Protein AF-A0A969C3K6-F1 (afdb_monomer_lite)

Secondary structure (DSSP, 8-state):
-PPPEEEEEEEES-GGGEETTEEPPEEEE--SS-------TTSSHHHHHHHHHHHHHS--PPTT----SHHHHHHHTHHHHHHHTBTTB-GGGTTT-EEEEEEEETTEEEEEEEETT-TT--SEEEEEEEETTEEEEEEE-SS--HHHHHHHHHHHHHHHHT----

pLDDT: mean 91.62, std 8.7, range [42.94, 98.75]

Radius of gyration: 16.48 Å; chains: 1; bounding box: 46×36×50 Å

Foldseek 3Di:
DKDKAFAWKWWPQFQLCDDPNDHDIDIDGDDPDDDDDDDDPSSCSLVSVQQVVCQLQLFRADPPDDDPDPVCRCVVGVVVQQCVSPVRGDPVCQVPTWMWTWIDFLQKIWTWIDRSNHSQFTPFIWIWHADPNDTGTPDGDDDDDRNRRSVVSVVVVCVRNPHPDD

Sequence (166 aa):
MNFIKLEKIILRNFSLYRKDGKIYEVNEEINEGVYCLAGANGLGKTTFLNAINFGLTGIVLEPNKEVYSPSEIVTRNKRYTERYFIGRVDKKDEDKAEIEILFKVNGKYFRIIRGFFERDVLRLLEVYSTDNDKRISHFKSKSESPKELNNQFQKLLTSEIGFTKF

Structure (mmCIF, N/CA/C/O backbone):
data_AF-A0A969C3K6-F1
#
_entry.id   AF-A0A969C3K6-F1
#
loop_
_atom_site.group_PDB
_atom_site.id
_atom_site.type_symbol
_atom_site.label_atom_id
_atom_site.label_alt_id
_atom_site.label_comp_id
_atom_site.label_asym_id
_atom_site.label_entity_id
_atom_site.label_seq_id
_atom_site.pdbx_PDB_ins_code
_atom_site.Cartn_x
_atom_site.Cartn_y
_atom_site.Cartn_z
_atom_site.occupancy
_atom_site.B_iso_or_equiv
_atom_site.auth_seq_id
_atom_site.auth_comp_id
_atom_site.auth_asym_id
_atom_site.auth_atom_id
_atom_site.pdbx_PDB_model_num
ATOM 1 N N . MET A 1 1 ? -7.482 -11.754 17.481 1.00 67.75 1 MET A N 1
ATOM 2 C CA . MET A 1 1 ? -6.605 -11.054 16.522 1.00 67.75 1 MET A CA 1
ATOM 3 C C . MET A 1 1 ? -7.393 -10.866 15.240 1.00 67.75 1 MET A C 1
ATOM 5 O O . MET A 1 1 ? -7.970 -11.839 14.769 1.00 67.75 1 MET A O 1
ATOM 9 N N . ASN A 1 2 ? -7.494 -9.637 14.739 1.00 90.19 2 ASN A N 1
ATOM 10 C CA . ASN A 1 2 ? -8.236 -9.333 13.514 1.00 90.19 2 ASN A CA 1
ATOM 11 C C . ASN A 1 2 ? -7.274 -9.288 12.328 1.00 90.19 2 ASN A C 1
ATOM 13 O O . ASN A 1 2 ? -6.227 -8.649 12.407 1.00 90.19 2 ASN A O 1
ATOM 17 N N . PHE A 1 3 ? -7.631 -9.942 11.227 1.00 90.56 3 PHE A N 1
ATOM 18 C CA . PHE A 1 3 ? -6.813 -9.951 10.016 1.00 90.56 3 PHE A CA 1
ATOM 19 C C . PHE A 1 3 ? -7.259 -8.871 9.033 1.00 90.56 3 PHE A C 1
ATOM 21 O O . PHE A 1 3 ? -8.442 -8.532 8.954 1.00 90.56 3 PHE A O 1
ATOM 28 N N . ILE A 1 4 ? -6.291 -8.356 8.277 1.00 94.25 4 ILE A N 1
ATOM 29 C CA . ILE A 1 4 ? -6.540 -7.474 7.139 1.00 94.25 4 ILE A CA 1
ATOM 30 C C . ILE A 1 4 ? -7.199 -8.292 6.026 1.00 94.25 4 ILE A C 1
ATOM 32 O O . ILE A 1 4 ? -6.685 -9.339 5.635 1.00 94.25 4 ILE A O 1
ATOM 36 N N . LYS A 1 5 ? -8.306 -7.781 5.493 1.00 95.50 5 LYS A N 1
ATOM 37 C CA . LYS A 1 5 ? -8.938 -8.258 4.261 1.00 95.50 5 LYS A CA 1
ATOM 38 C C . LYS A 1 5 ? -8.776 -7.184 3.192 1.00 95.50 5 LYS A C 1
ATOM 40 O O . LYS A 1 5 ? -9.246 -6.068 3.389 1.00 95.50 5 LYS A O 1
ATOM 45 N N . LEU A 1 6 ? -8.054 -7.476 2.115 1.00 97.12 6 LEU A N 1
ATOM 46 C CA . LEU A 1 6 ? -7.915 -6.543 0.994 1.00 97.12 6 LEU A CA 1
ATOM 47 C C . LEU A 1 6 ? -9.239 -6.478 0.228 1.00 97.12 6 LEU A C 1
ATOM 49 O O . LEU A 1 6 ? -9.859 -7.513 0.029 1.00 97.12 6 LEU A O 1
ATOM 53 N N . GLU A 1 7 ? -9.634 -5.281 -0.196 1.00 96.81 7 GLU A N 1
ATOM 54 C CA . GLU A 1 7 ? -10.878 -5.038 -0.947 1.00 96.81 7 GLU A CA 1
ATOM 55 C C . GLU A 1 7 ? -10.564 -4.470 -2.335 1.00 96.81 7 GLU A C 1
ATOM 57 O O . GLU A 1 7 ? -11.173 -4.845 -3.332 1.00 96.81 7 GLU A O 1
ATOM 62 N N . LYS A 1 8 ? -9.587 -3.556 -2.421 1.00 97.88 8 LYS A N 1
ATOM 63 C CA . LYS A 1 8 ? -9.216 -2.911 -3.683 1.00 97.88 8 LYS A CA 1
ATOM 64 C C . LYS A 1 8 ? -7.762 -2.480 -3.699 1.00 97.88 8 LYS A C 1
ATOM 66 O O . LYS A 1 8 ? -7.290 -1.893 -2.724 1.00 97.88 8 LYS A O 1
ATOM 71 N N . ILE A 1 9 ? -7.082 -2.719 -4.817 1.00 98.31 9 ILE A N 1
ATOM 72 C CA . ILE A 1 9 ? -5.699 -2.302 -5.065 1.00 98.31 9 ILE A CA 1
ATOM 73 C C . ILE A 1 9 ? -5.648 -1.491 -6.353 1.00 98.31 9 ILE A C 1
ATOM 75 O O . ILE A 1 9 ? -6.050 -1.981 -7.406 1.00 98.31 9 ILE A O 1
ATOM 79 N N . ILE A 1 10 ? -5.103 -0.276 -6.285 1.00 98.38 10 ILE A N 1
ATOM 80 C CA . ILE A 1 10 ? -4.874 0.557 -7.468 1.00 98.38 10 ILE A CA 1
ATOM 81 C C . ILE A 1 10 ? -3.392 0.919 -7.564 1.00 98.38 10 ILE A C 1
ATOM 83 O O . ILE A 1 10 ? -2.818 1.403 -6.591 1.00 98.38 10 ILE A O 1
ATOM 87 N N . LEU A 1 11 ? -2.769 0.707 -8.727 1.00 97.75 11 LEU A N 1
ATOM 88 C CA . LEU A 1 11 ? -1.403 1.158 -9.022 1.00 97.75 11 LEU A CA 1
ATOM 89 C C . LEU A 1 11 ? -1.445 2.208 -10.128 1.00 97.75 11 LEU A C 1
ATOM 91 O O . LEU A 1 11 ? -1.888 1.921 -11.242 1.00 97.75 11 LEU A O 1
ATOM 95 N N . ARG A 1 12 ? -0.935 3.407 -9.835 1.00 97.25 12 ARG A N 1
ATOM 96 C CA . ARG A 1 12 ? -0.893 4.532 -10.778 1.00 97.25 12 ARG A CA 1
ATOM 97 C C . ARG A 1 12 ? 0.528 4.836 -11.210 1.00 97.25 12 ARG A C 1
ATOM 99 O O . ARG A 1 12 ? 1.465 4.711 -10.425 1.00 97.25 12 ARG A O 1
ATOM 106 N N . ASN A 1 13 ? 0.661 5.262 -12.466 1.00 94.94 13 ASN A N 1
ATOM 107 C CA . ASN A 1 13 ? 1.923 5.673 -13.090 1.00 94.94 13 ASN A CA 1
ATOM 108 C C . ASN A 1 13 ? 3.050 4.637 -12.921 1.00 94.94 13 ASN A C 1
ATOM 110 O O . ASN A 1 13 ? 4.204 4.966 -12.665 1.00 94.94 13 ASN A O 1
ATOM 114 N N . PHE A 1 14 ? 2.700 3.357 -13.061 1.00 92.75 14 PHE A N 1
ATOM 115 C CA . PHE A 1 14 ? 3.622 2.245 -12.886 1.00 92.75 14 PHE A CA 1
ATOM 116 C C . PHE A 1 14 ? 4.021 1.667 -14.247 1.00 92.75 14 PHE A C 1
ATOM 118 O O . PHE A 1 14 ? 3.329 0.810 -14.797 1.00 92.75 14 PHE A O 1
ATOM 125 N N . SER A 1 15 ? 5.128 2.161 -14.809 1.00 90.94 15 SER A N 1
ATOM 126 C CA . SER A 1 15 ? 5.567 1.876 -16.187 1.00 90.94 15 SER A CA 1
ATOM 127 C C . SER A 1 15 ? 5.684 0.401 -16.553 1.00 90.94 15 SER A C 1
ATOM 129 O O . SER A 1 15 ? 5.562 0.071 -17.731 1.00 90.94 15 SER A O 1
ATOM 131 N N . LEU A 1 16 ? 5.901 -0.487 -15.579 1.00 90.31 16 LEU A N 1
ATOM 132 C CA . LEU A 1 16 ? 5.908 -1.932 -15.809 1.00 90.31 16 LEU A CA 1
ATOM 133 C C . LEU A 1 16 ? 4.593 -2.430 -16.438 1.00 90.31 16 LEU A C 1
ATOM 135 O O . LEU A 1 16 ? 4.623 -3.347 -17.253 1.00 90.31 16 LEU A O 1
ATOM 139 N N . TYR A 1 17 ? 3.455 -1.810 -16.111 1.00 89.88 17 TYR A N 1
ATOM 140 C CA . TYR A 1 17 ? 2.143 -2.133 -16.684 1.00 89.88 17 TYR A CA 1
ATOM 141 C C . TYR A 1 17 ? 1.841 -1.250 -17.900 1.00 89.88 17 TYR A C 1
ATOM 143 O O . TYR A 1 17 ? 0.815 -0.574 -17.987 1.00 89.88 17 TYR A O 1
ATOM 151 N N . ARG A 1 18 ? 2.772 -1.228 -18.857 1.00 90.38 18 ARG A N 1
ATOM 152 C CA . ARG A 1 18 ? 2.618 -0.541 -20.141 1.00 90.38 18 ARG A CA 1
ATOM 153 C C . ARG A 1 18 ? 2.227 -1.528 -21.230 1.00 90.38 18 ARG A C 1
ATOM 155 O O . ARG A 1 18 ? 2.794 -2.611 -21.332 1.00 90.38 18 ARG A O 1
ATOM 162 N N . LYS A 1 19 ? 1.323 -1.102 -22.106 1.00 86.06 19 LYS A N 1
ATOM 163 C CA . LYS A 1 19 ? 1.017 -1.789 -23.363 1.00 86.06 19 LYS A CA 1
ATOM 164 C C . LYS A 1 19 ? 0.911 -0.748 -24.474 1.00 86.06 19 LYS A C 1
ATOM 166 O O . LYS A 1 19 ? 0.319 0.309 -24.274 1.00 86.06 19 LYS A O 1
ATOM 171 N N . ASP A 1 20 ? 1.556 -1.007 -25.607 1.00 87.88 20 ASP A N 1
ATOM 172 C CA . ASP A 1 20 ? 1.538 -0.127 -26.786 1.00 87.88 20 ASP A CA 1
ATOM 173 C C . ASP A 1 20 ? 1.916 1.336 -26.472 1.00 87.88 20 ASP A C 1
ATOM 175 O O . ASP A 1 20 ? 1.270 2.286 -26.902 1.00 87.88 20 ASP A O 1
ATOM 179 N N . GLY A 1 21 ? 2.949 1.533 -25.642 1.00 84.50 21 GLY A N 1
ATOM 180 C CA . GLY A 1 21 ? 3.433 2.868 -25.263 1.00 84.50 21 GLY A CA 1
ATOM 181 C C . GLY A 1 21 ? 2.614 3.582 -24.178 1.00 84.50 21 GLY A C 1
ATOM 182 O O . GLY A 1 21 ? 3.089 4.568 -23.618 1.00 84.50 21 GLY A O 1
ATOM 183 N N . LYS A 1 22 ? 1.430 3.069 -23.820 1.00 89.06 22 LYS A N 1
ATOM 184 C CA . LYS A 1 22 ? 0.542 3.650 -22.804 1.00 89.06 22 LYS A CA 1
ATOM 185 C C . LYS A 1 22 ? 0.675 2.926 -21.465 1.00 89.06 22 LYS A C 1
ATOM 187 O O . LYS A 1 22 ? 0.616 1.700 -21.414 1.00 89.06 22 LYS A O 1
ATOM 192 N N . ILE A 1 23 ? 0.853 3.682 -20.382 1.00 90.44 23 ILE A N 1
ATOM 193 C CA . ILE A 1 23 ? 0.821 3.148 -19.012 1.00 90.44 23 ILE A CA 1
ATOM 194 C C . ILE A 1 23 ? -0.643 2.919 -18.623 1.00 90.44 23 ILE A C 1
ATOM 196 O O . ILE A 1 23 ? -1.468 3.821 -18.784 1.00 90.44 23 ILE A O 1
ATOM 200 N N . TYR A 1 24 ? -0.960 1.723 -18.133 1.00 90.75 24 TYR A N 1
ATOM 201 C CA . TYR A 1 24 ? -2.288 1.375 -17.639 1.00 90.75 24 TYR A CA 1
ATOM 202 C C . TYR A 1 24 ? -2.320 1.484 -16.118 1.00 90.75 24 TYR A C 1
ATOM 204 O O . TYR A 1 24 ? -1.383 1.076 -15.432 1.00 90.75 24 TYR A O 1
ATOM 212 N N . GLU A 1 25 ? -3.412 2.042 -15.601 1.00 93.44 25 GLU A N 1
ATOM 213 C CA . GLU A 1 25 ? -3.731 1.944 -14.182 1.00 93.44 25 GLU A CA 1
ATOM 214 C C . GLU A 1 25 ? -4.157 0.502 -13.892 1.00 93.44 25 GLU A C 1
ATOM 216 O O . GLU A 1 25 ? -5.061 -0.027 -14.541 1.00 93.44 25 GLU A O 1
ATOM 221 N N . VAL A 1 26 ? -3.489 -0.136 -12.933 1.00 94.19 26 VAL A N 1
ATOM 222 C CA . VAL A 1 26 ? -3.966 -1.404 -12.371 1.00 94.19 26 VAL A CA 1
ATOM 223 C C . VAL A 1 26 ? -5.054 -1.050 -11.373 1.00 94.19 26 VAL A C 1
ATOM 225 O O . VAL A 1 26 ? -4.805 -0.206 -10.522 1.00 94.19 26 VAL A O 1
ATOM 228 N N . ASN A 1 27 ? -6.230 -1.662 -11.475 1.00 95.75 27 ASN A N 1
ATOM 229 C CA . ASN A 1 27 ? -7.391 -1.367 -10.637 1.00 95.75 27 ASN A CA 1
ATOM 230 C C . ASN A 1 27 ? -8.121 -2.680 -10.337 1.00 95.75 27 ASN A C 1
ATOM 232 O O . ASN A 1 27 ? -9.059 -3.055 -11.037 1.00 95.75 27 ASN A O 1
ATOM 236 N N . GLU A 1 28 ? -7.619 -3.402 -9.338 1.00 95.62 28 GLU A N 1
ATOM 237 C CA . GLU A 1 28 ? -8.080 -4.742 -8.979 1.00 95.62 28 GLU A CA 1
ATOM 238 C C . GLU A 1 28 ? -9.040 -4.682 -7.794 1.00 95.62 28 GLU A C 1
ATOM 240 O O . GLU A 1 28 ? -8.712 -4.122 -6.742 1.00 95.62 28 GLU A O 1
ATOM 245 N N . GLU A 1 29 ? -10.203 -5.309 -7.948 1.00 95.44 29 GLU A N 1
ATOM 246 C CA . GLU A 1 29 ? -11.151 -5.562 -6.863 1.00 95.44 29 GLU A CA 1
ATOM 247 C C . GLU A 1 29 ? -10.931 -6.979 -6.329 1.00 95.44 29 GLU A C 1
ATOM 249 O O . GLU A 1 29 ? -10.911 -7.960 -7.075 1.00 95.44 29 GLU A O 1
ATOM 254 N N . ILE A 1 30 ? -10.704 -7.081 -5.021 1.00 94.25 30 ILE A N 1
ATOM 255 C CA . ILE A 1 30 ? -10.375 -8.334 -4.350 1.00 94.25 30 ILE A CA 1
ATOM 256 C C . ILE A 1 30 ? -11.649 -8.864 -3.703 1.00 94.25 30 ILE A C 1
ATOM 258 O O . ILE A 1 30 ? -12.037 -8.443 -2.617 1.00 94.25 30 ILE A O 1
ATOM 262 N N . ASN A 1 31 ? -12.305 -9.790 -4.398 1.00 88.88 31 ASN A N 1
ATOM 263 C CA . ASN A 1 31 ? -13.520 -10.429 -3.903 1.00 88.88 31 ASN A CA 1
ATOM 264 C C . ASN A 1 31 ? -13.238 -11.315 -2.682 1.00 88.88 31 ASN A C 1
ATOM 266 O O . ASN A 1 31 ? -12.137 -11.850 -2.518 1.00 88.88 31 ASN A O 1
ATOM 270 N N . GLU A 1 32 ? -14.264 -11.522 -1.852 1.00 87.12 32 GLU A N 1
ATOM 271 C CA . GLU A 1 32 ? -14.172 -12.466 -0.741 1.00 87.12 32 GLU A CA 1
ATOM 272 C C . GLU A 1 32 ? -13.825 -13.881 -1.233 1.00 87.12 32 GLU A C 1
ATOM 274 O O . GLU A 1 32 ? -14.329 -14.359 -2.250 1.00 87.12 32 GLU A O 1
ATOM 279 N N . GLY A 1 33 ? -12.965 -14.568 -0.478 1.00 88.00 33 GLY A N 1
ATOM 280 C CA . GLY A 1 33 ? -12.519 -15.924 -0.787 1.00 88.00 33 GLY A CA 1
ATOM 281 C C . GLY A 1 33 ? -11.078 -15.970 -1.290 1.00 88.00 33 GLY A C 1
ATOM 282 O O . GLY A 1 33 ? -10.182 -15.377 -0.690 1.00 88.00 33 GLY A O 1
ATOM 283 N N . VAL A 1 34 ? -10.839 -16.749 -2.349 1.00 86.25 34 VAL A N 1
ATOM 284 C CA . VAL A 1 34 ? -9.496 -17.012 -2.885 1.00 86.25 34 VAL A CA 1
ATOM 285 C C . VAL A 1 34 ? -9.256 -16.163 -4.129 1.00 86.25 34 VAL A C 1
ATOM 287 O O . VAL A 1 34 ? -9.918 -16.344 -5.147 1.00 86.25 34 VAL A O 1
ATOM 290 N N . TYR A 1 35 ? -8.260 -15.280 -4.063 1.00 89.12 35 TYR A N 1
ATOM 291 C CA . TYR A 1 35 ? -7.799 -14.487 -5.201 1.00 89.12 35 TYR A CA 1
ATOM 292 C C . TYR A 1 35 ? -6.610 -15.170 -5.894 1.00 89.12 35 TYR A C 1
ATOM 294 O O . TYR A 1 35 ? -5.613 -15.496 -5.246 1.00 89.12 35 TYR A O 1
ATOM 302 N N . CYS A 1 36 ? -6.692 -15.371 -7.213 1.00 88.31 36 CYS A N 1
ATOM 303 C CA . CYS A 1 36 ? -5.619 -15.969 -8.009 1.00 88.31 36 CYS A CA 1
ATOM 304 C C . CYS A 1 36 ? -4.975 -14.929 -8.933 1.00 88.31 36 CYS A C 1
ATOM 306 O O . CYS A 1 36 ? -5.625 -14.401 -9.831 1.00 88.31 36 CYS A O 1
ATOM 308 N N . LEU A 1 37 ? -3.673 -14.686 -8.754 1.00 88.62 37 LEU A N 1
ATOM 309 C CA . LEU A 1 37 ? -2.868 -13.872 -9.666 1.00 88.62 37 LEU A CA 1
ATOM 310 C C . LEU A 1 37 ? -2.069 -14.778 -10.612 1.00 88.62 37 LEU A C 1
ATOM 312 O O . LEU A 1 37 ? -0.994 -15.269 -10.258 1.00 88.62 37 LEU A O 1
ATOM 316 N N . ALA A 1 38 ? -2.581 -14.984 -11.825 1.00 87.06 38 ALA A N 1
ATOM 317 C CA . ALA A 1 38 ? -1.958 -15.823 -12.849 1.00 87.06 38 ALA A CA 1
ATOM 318 C C . ALA A 1 38 ? -1.445 -14.997 -14.041 1.00 87.06 38 ALA A C 1
ATOM 320 O O . ALA A 1 38 ? -1.957 -13.927 -14.353 1.00 87.06 38 ALA A O 1
ATOM 321 N N . GLY A 1 39 ? -0.406 -15.492 -14.716 1.00 84.69 39 GLY A N 1
ATOM 322 C CA . GLY A 1 39 ? 0.176 -14.840 -15.891 1.00 84.69 39 GLY A CA 1
ATOM 323 C C . GLY A 1 39 ? 1.578 -15.354 -16.209 1.00 84.69 39 GLY A C 1
ATOM 324 O O . GLY A 1 39 ? 2.212 -16.006 -15.375 1.00 84.69 39 GLY A O 1
ATOM 325 N N . ALA A 1 40 ? 2.091 -15.037 -17.397 1.00 83.38 40 ALA A N 1
ATOM 326 C CA . ALA A 1 40 ? 3.440 -15.418 -17.810 1.00 83.38 40 ALA A CA 1
ATOM 327 C C . ALA A 1 40 ? 4.534 -14.823 -16.900 1.00 83.38 40 ALA A C 1
ATOM 329 O O . ALA A 1 40 ? 4.322 -13.876 -16.128 1.00 83.38 40 ALA A O 1
ATOM 330 N N . ASN A 1 41 ? 5.727 -15.413 -16.951 1.00 84.25 41 ASN A N 1
ATOM 331 C CA . ASN A 1 41 ? 6.890 -14.889 -16.240 1.00 84.25 41 ASN A CA 1
ATOM 332 C C . ASN A 1 41 ? 7.253 -13.495 -16.764 1.00 84.25 41 ASN A C 1
ATOM 334 O O . ASN A 1 41 ? 7.109 -13.212 -17.947 1.00 84.25 41 ASN A O 1
ATOM 338 N N . GLY A 1 42 ? 7.679 -12.609 -15.863 1.00 81.25 42 GLY A N 1
ATOM 339 C CA . GLY A 1 42 ? 8.026 -11.230 -16.216 1.00 81.25 42 GLY A CA 1
ATOM 340 C C . GLY A 1 42 ? 6.853 -10.246 -16.312 1.00 81.25 42 GLY A C 1
ATOM 341 O O . GLY A 1 42 ? 7.106 -9.050 -16.329 1.00 81.25 42 GLY A O 1
ATOM 342 N N . LEU A 1 43 ? 5.588 -10.689 -16.251 1.00 84.81 43 LEU A N 1
ATOM 343 C CA . LEU A 1 43 ? 4.409 -9.795 -16.310 1.00 84.81 43 LEU A CA 1
ATOM 344 C C . LEU A 1 43 ? 4.124 -9.000 -15.018 1.00 84.81 43 LEU A C 1
ATOM 346 O O . LEU A 1 43 ? 3.053 -8.429 -14.858 1.00 84.81 43 LEU A O 1
ATOM 350 N N . GLY A 1 44 ? 5.052 -8.989 -14.059 1.00 90.94 44 GLY A N 1
ATOM 351 C CA . GLY A 1 44 ? 4.916 -8.173 -12.851 1.00 90.94 44 GLY A CA 1
ATOM 352 C C . GLY A 1 44 ? 4.144 -8.799 -11.686 1.00 90.94 44 GLY A C 1
ATOM 353 O O . GLY A 1 44 ? 3.938 -8.111 -10.699 1.00 90.94 44 GLY A O 1
ATOM 354 N N . LYS A 1 45 ? 3.802 -10.097 -11.703 1.00 93.69 45 LYS A N 1
ATOM 355 C CA . LYS A 1 45 ? 3.083 -10.769 -10.589 1.00 93.69 45 LYS A CA 1
ATOM 356 C C . LYS A 1 45 ? 3.715 -10.530 -9.206 1.00 93.69 45 LYS A C 1
ATOM 358 O O . LYS A 1 45 ? 3.069 -10.040 -8.287 1.00 93.69 45 LYS A O 1
ATOM 363 N N . THR A 1 46 ? 5.008 -10.826 -9.065 1.00 93.00 46 THR A N 1
ATOM 364 C CA . THR A 1 46 ? 5.759 -10.573 -7.822 1.00 93.00 46 THR A CA 1
ATOM 365 C C . THR A 1 46 ? 5.839 -9.082 -7.509 1.00 93.00 46 THR A C 1
ATOM 367 O O . THR A 1 46 ? 5.830 -8.691 -6.349 1.00 93.00 46 THR A O 1
ATOM 370 N N . THR A 1 47 ? 5.892 -8.235 -8.538 1.00 94.69 47 THR A N 1
ATOM 371 C CA . THR A 1 47 ? 5.907 -6.783 -8.369 1.00 94.69 47 THR A CA 1
ATOM 372 C C . THR A 1 47 ? 4.574 -6.247 -7.863 1.00 94.69 47 THR A C 1
ATOM 374 O O . THR A 1 47 ? 4.595 -5.375 -7.006 1.00 94.69 47 THR A O 1
ATOM 377 N N . PHE A 1 48 ? 3.442 -6.799 -8.294 1.00 95.50 48 PHE A N 1
ATOM 378 C CA . PHE A 1 48 ? 2.129 -6.489 -7.737 1.00 95.50 48 PHE A CA 1
ATOM 379 C C . PHE A 1 48 ? 2.061 -6.834 -6.243 1.00 95.50 48 PHE A C 1
ATOM 381 O O . PHE A 1 48 ? 1.728 -5.978 -5.426 1.00 95.50 48 PHE A O 1
ATOM 388 N N . LEU A 1 49 ? 2.476 -8.047 -5.859 1.00 94.94 49 LEU A N 1
ATOM 389 C CA . LEU A 1 49 ? 2.503 -8.461 -4.449 1.00 94.94 49 LEU A CA 1
ATOM 390 C C . LEU A 1 49 ? 3.454 -7.597 -3.605 1.00 94.94 49 LEU A C 1
ATOM 392 O O . LEU A 1 49 ? 3.101 -7.161 -2.511 1.00 94.94 49 LEU A O 1
ATOM 396 N N . ASN A 1 50 ? 4.639 -7.288 -4.133 1.00 95.88 50 ASN A N 1
ATOM 397 C CA . ASN A 1 50 ? 5.596 -6.409 -3.465 1.00 95.88 50 ASN A CA 1
ATOM 398 C C . ASN A 1 50 ? 5.098 -4.964 -3.371 1.00 95.88 50 ASN A C 1
ATOM 400 O O . ASN A 1 50 ? 5.392 -4.297 -2.383 1.00 95.88 50 ASN A O 1
ATOM 404 N N . ALA A 1 51 ? 4.335 -4.485 -4.357 1.00 97.44 51 ALA A N 1
ATOM 405 C CA . ALA A 1 51 ? 3.696 -3.178 -4.308 1.00 97.44 51 ALA A CA 1
ATOM 406 C C . ALA A 1 51 ? 2.665 -3.125 -3.176 1.00 97.44 51 ALA A C 1
ATOM 408 O O . ALA A 1 51 ? 2.696 -2.176 -2.400 1.00 97.44 51 ALA A O 1
ATOM 409 N N . ILE A 1 52 ? 1.831 -4.160 -3.013 1.00 97.31 52 ILE A N 1
ATOM 410 C CA . ILE A 1 52 ? 0.888 -4.268 -1.885 1.00 97.31 52 ILE A CA 1
ATOM 411 C C . ILE A 1 52 ? 1.640 -4.259 -0.550 1.00 97.31 52 ILE A C 1
ATOM 413 O O . ILE A 1 52 ? 1.318 -3.463 0.334 1.00 97.31 52 ILE A O 1
ATOM 417 N N . ASN A 1 53 ? 2.674 -5.098 -0.412 1.00 96.38 53 ASN A N 1
ATOM 418 C CA . ASN A 1 53 ? 3.484 -5.144 0.806 1.00 96.38 53 ASN A CA 1
ATOM 419 C C . ASN A 1 53 ? 4.107 -3.776 1.116 1.00 96.38 53 ASN A C 1
ATOM 421 O O . ASN A 1 53 ? 4.048 -3.307 2.252 1.00 96.38 53 ASN A O 1
ATOM 425 N N . PHE A 1 54 ? 4.650 -3.106 0.099 1.00 98.00 54 PHE A N 1
ATOM 426 C CA . PHE A 1 54 ? 5.204 -1.765 0.227 1.00 98.00 54 PHE A CA 1
ATOM 427 C C . PHE A 1 54 ? 4.140 -0.724 0.590 1.00 98.00 54 PHE A C 1
ATOM 429 O O . PHE A 1 54 ? 4.378 0.095 1.469 1.00 98.00 54 PHE A O 1
ATOM 436 N N . GLY A 1 55 ? 2.954 -0.757 -0.019 1.00 98.00 55 GLY A N 1
ATOM 437 C CA . GLY A 1 55 ? 1.869 0.168 0.311 1.00 98.00 55 GLY A CA 1
ATOM 438 C C . GLY A 1 55 ? 1.469 0.071 1.784 1.00 98.00 55 GLY A C 1
ATOM 439 O O . GLY A 1 55 ? 1.377 1.093 2.467 1.00 98.00 55 GLY A O 1
ATOM 440 N N . LEU A 1 56 ? 1.346 -1.157 2.300 1.00 97.00 56 LEU A N 1
ATOM 441 C CA . LEU A 1 56 ? 1.000 -1.427 3.698 1.00 97.00 56 LEU A CA 1
ATOM 442 C C . LEU A 1 56 ? 2.135 -1.107 4.683 1.00 97.00 56 LEU A C 1
ATOM 444 O O . LEU A 1 56 ? 1.866 -0.606 5.770 1.00 97.00 56 LEU A O 1
ATOM 448 N N . THR A 1 57 ? 3.393 -1.399 4.340 1.00 94.88 57 THR A N 1
ATOM 449 C CA . THR A 1 57 ? 4.499 -1.427 5.326 1.00 94.88 57 THR A CA 1
ATOM 450 C C . THR A 1 57 ? 5.630 -0.437 5.058 1.00 94.88 57 THR A C 1
ATOM 452 O O . THR A 1 57 ? 6.465 -0.205 5.929 1.00 94.88 57 THR A O 1
ATOM 455 N N . GLY A 1 58 ? 5.702 0.123 3.852 1.00 95.88 58 GLY A N 1
ATOM 456 C CA . GLY A 1 58 ? 6.865 0.857 3.357 1.00 95.88 58 GLY A CA 1
ATOM 457 C C . GLY A 1 58 ? 8.083 -0.038 3.097 1.00 95.88 58 GLY A C 1
ATOM 458 O O . GLY A 1 58 ? 9.202 0.457 3.030 1.00 95.88 58 GLY A O 1
ATOM 459 N N . ILE A 1 59 ? 7.931 -1.362 3.012 1.00 94.25 59 ILE A N 1
ATOM 460 C CA . ILE A 1 59 ? 9.055 -2.297 2.859 1.00 94.25 59 ILE A CA 1
ATOM 461 C C . ILE A 1 59 ? 8.816 -3.201 1.654 1.00 94.25 59 ILE A C 1
ATOM 463 O O . ILE A 1 59 ? 7.716 -3.702 1.437 1.00 94.25 59 ILE A O 1
ATOM 467 N N . VAL A 1 60 ? 9.876 -3.459 0.894 1.00 94.44 60 VAL A N 1
ATOM 468 C CA . VAL A 1 60 ? 9.947 -4.601 -0.016 1.00 94.44 60 VAL A CA 1
ATOM 469 C C . VAL A 1 60 ? 10.956 -5.589 0.552 1.00 94.44 60 VAL A C 1
ATOM 471 O O . VAL A 1 60 ? 12.090 -5.211 0.846 1.00 94.44 60 VAL A O 1
ATOM 474 N N . LEU A 1 61 ? 10.537 -6.841 0.725 1.00 90.00 61 LEU A N 1
ATOM 475 C CA . LEU A 1 61 ? 11.409 -7.898 1.223 1.00 90.00 61 LEU A CA 1
ATOM 476 C C . LEU A 1 61 ? 12.373 -8.339 0.122 1.00 90.00 61 LEU A C 1
ATOM 478 O O . LEU A 1 61 ? 11.963 -8.695 -0.984 1.00 90.00 61 LEU A O 1
ATOM 482 N N . GLU A 1 62 ? 13.662 -8.298 0.431 1.00 87.50 62 GLU A N 1
ATOM 483 C CA . GLU A 1 62 ? 14.710 -8.806 -0.439 1.00 87.50 62 GLU A CA 1
ATOM 484 C C . GLU A 1 62 ? 14.647 -10.340 -0.469 1.00 87.50 62 GLU A C 1
ATOM 486 O O . GLU A 1 62 ? 14.618 -10.976 0.591 1.00 87.50 62 GLU A O 1
ATOM 491 N N . PRO A 1 63 ? 14.599 -10.957 -1.662 1.00 83.19 63 PRO A N 1
ATOM 492 C CA . PRO A 1 63 ? 14.498 -12.405 -1.771 1.00 83.19 63 PRO A CA 1
ATOM 493 C C . PRO A 1 63 ? 15.729 -13.090 -1.166 1.00 83.19 63 PRO A C 1
ATOM 495 O O . PRO A 1 63 ? 16.845 -12.579 -1.253 1.00 83.19 63 PRO A O 1
ATOM 498 N N . ASN A 1 64 ? 15.522 -14.281 -0.599 1.00 78.75 64 ASN A N 1
ATOM 499 C CA . ASN A 1 64 ? 16.571 -15.160 -0.066 1.00 78.75 64 ASN A CA 1
ATOM 500 C C . ASN A 1 64 ? 17.404 -14.580 1.093 1.00 78.75 64 ASN A C 1
ATOM 502 O O . ASN A 1 64 ? 18.487 -15.089 1.375 1.00 78.75 64 ASN A O 1
ATOM 506 N N . LYS A 1 65 ? 16.924 -13.538 1.785 1.00 73.06 65 LYS A N 1
ATOM 507 C CA . LYS A 1 65 ? 17.546 -13.069 3.030 1.00 73.06 65 LYS A CA 1
ATOM 508 C C . LYS A 1 65 ? 16.861 -13.659 4.252 1.00 73.06 65 LYS A C 1
ATOM 510 O O . LYS A 1 65 ? 15.673 -13.436 4.472 1.00 73.06 65 LYS A O 1
ATOM 515 N N . GLU A 1 66 ? 17.645 -14.334 5.087 1.00 70.94 66 GLU A N 1
ATOM 516 C CA . GLU A 1 66 ? 17.204 -14.741 6.416 1.00 70.94 66 GLU A CA 1
ATOM 517 C C . GLU A 1 66 ? 17.035 -13.516 7.325 1.00 70.94 66 GLU A C 1
ATOM 519 O O . GLU A 1 66 ? 17.864 -12.594 7.371 1.00 70.94 66 GLU A O 1
ATOM 524 N N . VAL A 1 67 ? 15.921 -13.506 8.047 1.00 65.06 67 VAL A N 1
ATOM 525 C CA . VAL A 1 67 ? 15.575 -12.489 9.034 1.00 65.06 67 VAL A CA 1
ATOM 526 C C . VAL A 1 67 ? 15.524 -13.176 10.389 1.00 65.06 67 VAL A C 1
ATOM 528 O O . VAL A 1 67 ? 14.721 -14.086 10.575 1.00 65.06 67 VAL A O 1
ATOM 531 N N . TYR A 1 68 ? 16.333 -12.705 11.339 1.00 65.25 68 TYR A N 1
ATOM 532 C CA . TYR A 1 68 ? 16.384 -13.285 12.683 1.00 65.25 68 TYR A CA 1
ATOM 533 C C . TYR A 1 68 ? 15.592 -12.469 13.712 1.00 65.25 68 TYR A C 1
ATOM 535 O O . TYR A 1 68 ? 15.255 -12.989 14.772 1.00 65.25 68 TYR A O 1
ATOM 543 N N . SER A 1 69 ? 15.239 -11.209 13.411 1.00 77.00 69 SER A N 1
ATOM 544 C CA . SER A 1 69 ? 14.333 -10.416 14.253 1.00 77.00 69 SER A CA 1
ATOM 545 C C . SER A 1 69 ? 13.538 -9.343 13.483 1.00 77.00 69 SER A C 1
ATOM 547 O O . SER A 1 69 ? 13.973 -8.890 12.420 1.00 77.00 69 SER A O 1
ATOM 549 N N . PRO A 1 70 ? 12.391 -8.872 14.019 1.00 74.19 70 PRO A N 1
ATOM 550 C CA . PRO A 1 70 ? 11.577 -7.833 13.379 1.00 74.19 70 PRO A CA 1
ATOM 551 C C . PRO A 1 70 ? 12.304 -6.499 13.149 1.00 74.19 70 PRO A C 1
ATOM 553 O O . PRO A 1 70 ? 12.104 -5.857 12.118 1.00 74.19 70 PRO A O 1
ATOM 556 N N . SER A 1 71 ? 13.173 -6.078 14.074 1.00 75.69 71 SER A N 1
ATOM 557 C CA . SER A 1 71 ? 13.936 -4.826 13.951 1.00 75.69 71 SER A CA 1
ATOM 558 C C . SER A 1 71 ? 14.962 -4.886 12.815 1.00 75.69 71 SER A C 1
ATOM 560 O O . SER A 1 71 ? 15.195 -3.892 12.122 1.00 75.69 71 SER A O 1
ATOM 562 N N . GLU A 1 72 ? 15.523 -6.067 12.549 1.00 81.88 72 GLU A N 1
ATOM 563 C CA . GLU A 1 72 ? 16.433 -6.276 11.428 1.00 81.88 72 GLU A CA 1
ATOM 564 C C . GLU A 1 72 ? 15.733 -6.177 10.068 1.00 81.88 72 GLU A C 1
ATOM 566 O O . GLU A 1 72 ? 16.372 -5.739 9.109 1.00 81.88 72 GLU A O 1
ATOM 571 N N . ILE A 1 73 ? 14.437 -6.510 9.965 1.00 82.38 73 ILE A N 1
ATOM 572 C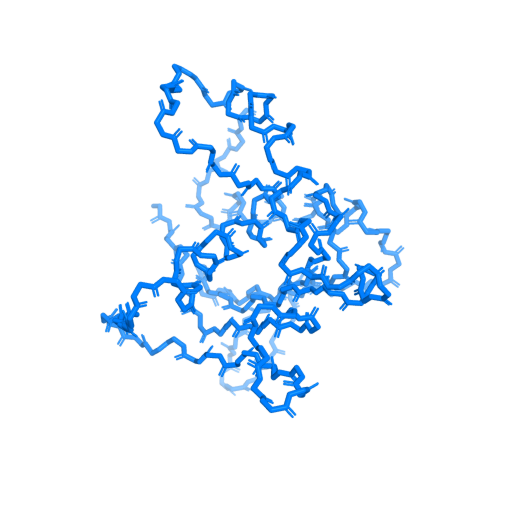 CA . ILE A 1 73 ? 1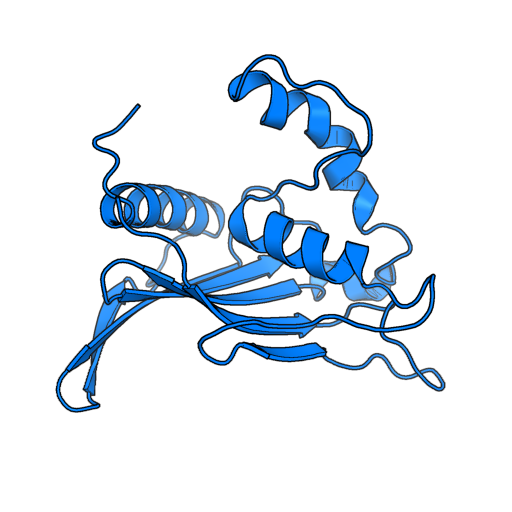3.675 -6.427 8.701 1.00 82.38 73 ILE A CA 1
ATOM 573 C C . ILE A 1 73 ? 13.759 -5.017 8.124 1.00 82.38 73 ILE A C 1
ATOM 575 O O . ILE A 1 73 ? 14.078 -4.840 6.948 1.00 82.38 73 ILE A O 1
ATOM 579 N N . VAL A 1 74 ? 13.495 -4.011 8.957 1.00 82.12 74 VAL A N 1
ATOM 580 C C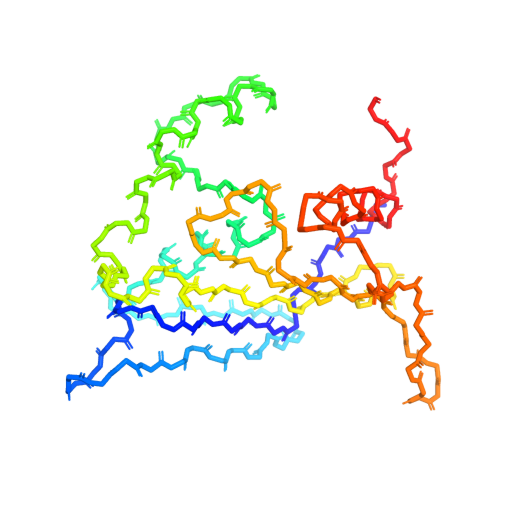A . VAL A 1 74 ? 13.410 -2.605 8.546 1.00 82.12 74 VAL A CA 1
ATOM 581 C C . VAL A 1 74 ? 14.754 -2.105 8.020 1.00 82.12 74 VAL A C 1
ATOM 583 O O . VAL A 1 74 ? 14.797 -1.433 6.985 1.00 82.12 74 VAL A O 1
ATOM 586 N N . THR A 1 75 ? 15.841 -2.430 8.721 1.00 83.44 75 THR A N 1
ATOM 587 C CA . THR A 1 75 ? 17.193 -1.948 8.408 1.00 83.44 75 THR A CA 1
ATOM 588 C C . THR A 1 75 ? 17.804 -2.713 7.239 1.00 83.44 75 THR A C 1
ATOM 590 O O . THR A 1 75 ? 18.330 -2.094 6.312 1.00 83.44 75 THR A O 1
ATOM 593 N N . ARG A 1 76 ? 17.696 -4.049 7.227 1.00 83.69 76 ARG A N 1
ATOM 594 C CA . ARG A 1 76 ? 18.301 -4.900 6.189 1.00 83.69 76 ARG A CA 1
ATOM 595 C C . ARG A 1 76 ? 17.655 -4.699 4.819 1.00 83.69 76 ARG A C 1
ATOM 597 O O . ARG A 1 76 ? 18.363 -4.754 3.817 1.00 83.69 76 ARG A O 1
ATOM 604 N N . ASN A 1 77 ? 16.351 -4.415 4.773 1.00 88.06 77 ASN A N 1
ATOM 605 C CA . ASN A 1 77 ? 15.615 -4.234 3.518 1.00 88.06 77 ASN A CA 1
ATOM 606 C C . ASN A 1 77 ? 15.577 -2.783 3.018 1.00 88.06 77 ASN A C 1
ATOM 608 O O . ASN A 1 77 ? 15.084 -2.544 1.915 1.00 88.06 77 ASN A O 1
ATOM 612 N N . LYS A 1 78 ? 16.103 -1.808 3.777 1.00 88.94 78 LYS A N 1
ATOM 613 C CA . LYS A 1 78 ? 16.043 -0.379 3.416 1.00 88.94 78 LYS A CA 1
ATOM 614 C C . LYS A 1 78 ? 16.603 -0.113 2.013 1.00 88.94 78 LYS A C 1
ATOM 616 O O . LYS A 1 78 ? 15.889 0.378 1.146 1.00 88.94 78 LYS A O 1
ATOM 621 N N . ARG A 1 79 ? 17.854 -0.521 1.770 1.00 90.69 79 ARG A N 1
ATOM 622 C CA . ARG A 1 79 ? 18.550 -0.296 0.489 1.00 90.69 79 ARG A CA 1
ATOM 623 C C . ARG A 1 79 ? 17.919 -1.030 -0.694 1.00 90.69 79 ARG A C 1
ATOM 625 O O . ARG A 1 79 ? 18.100 -0.598 -1.833 1.00 90.69 79 ARG A O 1
ATOM 632 N N . TYR A 1 80 ? 17.287 -2.176 -0.442 1.00 93.06 80 TYR A N 1
ATOM 633 C CA . TYR A 1 80 ? 16.582 -2.933 -1.474 1.00 93.06 80 TYR A CA 1
ATOM 634 C C . TYR A 1 80 ? 15.264 -2.242 -1.819 1.00 93.06 80 TYR A C 1
ATOM 636 O O . TYR A 1 80 ? 15.003 -1.972 -2.985 1.00 93.06 80 TYR A O 1
ATOM 644 N N . THR A 1 81 ? 14.500 -1.855 -0.796 1.00 93.62 81 THR A N 1
ATOM 645 C CA . THR A 1 81 ? 13.241 -1.114 -0.929 1.00 93.62 81 THR A CA 1
ATOM 646 C C . THR A 1 81 ? 13.426 0.175 -1.731 1.00 93.62 81 THR A C 1
ATOM 648 O O . THR A 1 81 ? 12.722 0.375 -2.714 1.00 93.62 81 THR A O 1
ATOM 651 N N . GLU A 1 82 ? 14.415 1.004 -1.375 1.00 92.19 82 GLU A N 1
ATOM 652 C CA . GLU A 1 82 ? 14.707 2.284 -2.051 1.00 92.19 82 GLU A CA 1
ATOM 653 C C . GLU A 1 82 ? 15.015 2.124 -3.547 1.00 92.19 82 GLU A C 1
ATOM 655 O O . GLU A 1 82 ? 14.781 3.037 -4.333 1.00 92.19 82 GLU A O 1
ATOM 660 N N . ARG A 1 83 ? 15.539 0.964 -3.957 1.00 94.75 83 ARG A N 1
ATOM 661 C CA . ARG A 1 83 ? 15.923 0.693 -5.347 1.00 94.75 83 ARG A CA 1
ATOM 662 C C . ARG A 1 83 ? 14.926 -0.180 -6.096 1.00 94.75 83 ARG A C 1
ATOM 664 O O . ARG A 1 83 ? 15.038 -0.302 -7.311 1.00 94.75 83 ARG A O 1
ATOM 671 N N . TYR A 1 84 ? 13.960 -0.784 -5.407 1.00 95.81 84 TYR A N 1
ATOM 672 C CA . TYR A 1 84 ? 13.096 -1.811 -5.984 1.00 95.81 84 TYR A CA 1
ATOM 673 C C . TYR A 1 84 ? 12.278 -1.293 -7.174 1.00 95.81 84 TYR A C 1
ATOM 675 O O . TYR A 1 84 ? 12.160 -1.979 -8.193 1.00 95.81 84 TYR A O 1
ATOM 683 N N . PHE A 1 85 ? 11.738 -0.078 -7.061 1.00 96.00 85 PHE A N 1
ATOM 684 C CA . PHE A 1 85 ? 10.879 0.521 -8.085 1.00 96.00 85 PHE A CA 1
ATOM 685 C C . PHE A 1 85 ? 11.649 1.237 -9.204 1.00 96.00 85 PHE A C 1
ATOM 687 O O . PHE A 1 85 ? 11.059 1.562 -10.236 1.00 96.00 85 PHE A O 1
ATOM 694 N N . ILE A 1 86 ? 12.970 1.402 -9.061 1.00 94.25 86 ILE A N 1
ATOM 695 C CA . ILE A 1 86 ? 13.822 1.952 -10.120 1.00 94.25 86 ILE A CA 1
ATOM 696 C C . ILE A 1 86 ? 13.772 1.015 -11.331 1.00 94.25 86 ILE A C 1
ATOM 698 O O . ILE A 1 86 ? 13.965 -0.197 -11.213 1.00 94.25 86 ILE A O 1
ATOM 702 N N . GLY A 1 87 ? 13.470 1.578 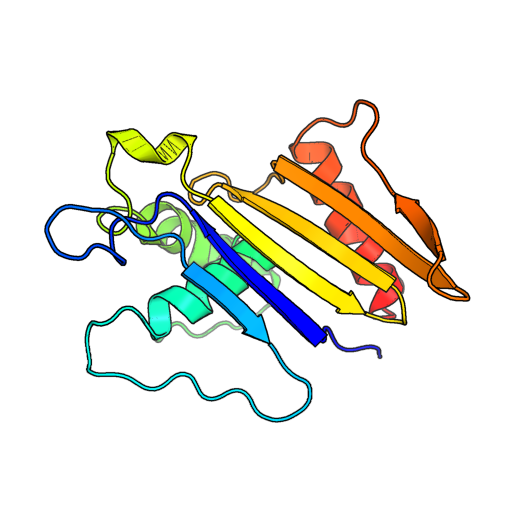-12.502 1.00 91.50 87 GLY A N 1
ATOM 703 C CA . GLY A 1 87 ? 13.293 0.825 -13.748 1.00 91.50 87 GLY A CA 1
ATOM 704 C C . GLY A 1 87 ? 11.943 0.106 -13.877 1.00 91.50 87 GLY A C 1
ATOM 705 O O . GLY A 1 87 ? 11.680 -0.496 -14.913 1.00 91.50 87 GLY A O 1
ATOM 706 N N . ARG A 1 88 ? 11.075 0.172 -12.856 1.00 93.62 88 ARG A N 1
ATOM 707 C CA . ARG A 1 88 ? 9.660 -0.260 -12.920 1.00 93.62 88 ARG A CA 1
ATOM 708 C C . ARG A 1 88 ? 8.698 0.919 -13.051 1.00 93.62 88 ARG A C 1
ATOM 710 O O . ARG A 1 88 ? 7.562 0.737 -13.482 1.00 93.62 88 ARG A O 1
ATOM 717 N N . VAL A 1 89 ? 9.178 2.105 -12.698 1.00 95.62 89 VAL A N 1
ATOM 718 C CA . VAL A 1 89 ? 8.546 3.408 -12.892 1.00 95.62 89 VAL A CA 1
ATOM 719 C C . VAL A 1 89 ? 9.507 4.261 -13.719 1.00 95.62 89 VAL A C 1
ATOM 721 O O . VAL A 1 89 ? 10.719 4.222 -13.492 1.00 95.62 89 VAL A O 1
ATOM 724 N N . ASP A 1 90 ? 8.986 4.998 -14.700 1.00 94.75 90 ASP A N 1
ATOM 725 C CA . ASP A 1 90 ? 9.793 5.942 -15.474 1.00 94.75 90 ASP A CA 1
ATOM 726 C C . ASP A 1 90 ? 10.187 7.121 -14.583 1.00 94.75 90 ASP A C 1
ATOM 728 O O . ASP A 1 90 ? 9.366 7.644 -13.836 1.00 94.75 90 ASP A O 1
ATOM 732 N N . LYS A 1 91 ? 11.418 7.618 -14.736 1.00 94.50 91 LYS A N 1
ATOM 733 C CA . LYS A 1 91 ? 11.952 8.712 -13.907 1.00 94.50 91 LYS A CA 1
ATOM 734 C C . LYS A 1 91 ? 11.056 9.961 -13.858 1.00 94.50 91 LYS A C 1
ATOM 736 O O . LYS A 1 91 ? 10.988 10.646 -12.847 1.00 94.50 91 LYS A O 1
ATOM 741 N N . LYS A 1 92 ? 10.377 10.269 -14.966 1.00 95.00 92 LYS A N 1
ATOM 742 C CA . LYS A 1 92 ? 9.472 11.426 -15.097 1.00 95.00 92 LYS A CA 1
ATOM 743 C C . LYS A 1 92 ? 8.162 11.289 -14.308 1.00 95.00 92 LYS A C 1
ATOM 745 O O . LYS A 1 92 ? 7.448 12.276 -14.183 1.00 95.00 92 LYS A O 1
ATOM 750 N N . ASP A 1 93 ? 7.842 10.074 -13.868 1.00 95.56 93 ASP A N 1
ATOM 751 C CA . ASP A 1 93 ? 6.585 9.714 -13.218 1.00 95.56 93 ASP A CA 1
ATOM 752 C C . ASP A 1 93 ? 6.790 9.360 -11.731 1.00 95.56 93 ASP A C 1
ATOM 754 O O . ASP A 1 93 ? 5.820 9.059 -11.039 1.00 95.56 93 ASP A O 1
ATOM 758 N N . GLU A 1 94 ? 8.027 9.394 -11.213 1.00 95.44 94 GLU A N 1
ATOM 759 C CA . GLU A 1 94 ? 8.362 8.998 -9.832 1.00 95.44 94 GLU A CA 1
ATOM 760 C C . GLU A 1 94 ? 7.578 9.786 -8.771 1.00 95.44 94 GLU A C 1
ATOM 762 O O . GLU A 1 94 ? 7.165 9.221 -7.759 1.00 95.44 94 GLU A O 1
ATOM 767 N N . ASP A 1 95 ? 7.321 11.072 -9.016 1.00 96.31 95 ASP A N 1
ATOM 768 C CA . ASP A 1 95 ? 6.547 11.952 -8.136 1.00 96.31 95 ASP A CA 1
ATOM 769 C C . ASP A 1 95 ? 5.050 11.597 -8.113 1.00 96.31 95 ASP A C 1
ATOM 771 O O . ASP A 1 95 ? 4.367 11.818 -7.112 1.00 96.31 95 ASP A O 1
ATOM 775 N N . LYS A 1 96 ? 4.529 10.991 -9.181 1.00 96.56 96 LYS A N 1
ATOM 776 C CA . LYS A 1 96 ? 3.106 10.645 -9.343 1.00 96.56 96 LYS A CA 1
ATOM 777 C C . LYS A 1 96 ? 2.820 9.157 -9.172 1.00 96.56 96 LYS A C 1
ATOM 779 O O . LYS A 1 96 ? 1.653 8.771 -9.114 1.00 96.56 96 LYS A O 1
ATOM 784 N N . ALA A 1 97 ? 3.846 8.317 -9.136 1.00 97.69 97 ALA A N 1
ATOM 785 C CA . ALA A 1 97 ? 3.691 6.877 -9.031 1.00 97.69 97 ALA A CA 1
ATOM 786 C C . ALA A 1 97 ? 3.341 6.466 -7.602 1.00 97.69 97 ALA A C 1
ATOM 788 O O . ALA A 1 97 ? 4.084 6.719 -6.650 1.00 97.69 97 ALA A O 1
ATOM 789 N N . GLU A 1 98 ? 2.204 5.797 -7.456 1.00 98.44 98 GLU A N 1
ATOM 790 C CA . GLU A 1 98 ? 1.624 5.485 -6.155 1.00 98.44 98 GLU A CA 1
ATOM 791 C C . GLU A 1 98 ? 0.804 4.199 -6.171 1.00 98.44 98 GLU A C 1
ATOM 793 O O . GLU A 1 98 ? 0.324 3.740 -7.213 1.00 98.44 98 GLU A O 1
ATOM 798 N N . ILE A 1 99 ? 0.631 3.645 -4.975 1.00 98.69 99 ILE A N 1
ATOM 799 C CA . ILE A 1 99 ? -0.317 2.581 -4.686 1.00 98.69 99 ILE A CA 1
ATOM 800 C C . ILE A 1 99 ? -1.415 3.108 -3.768 1.00 98.69 99 ILE A C 1
ATOM 802 O O . ILE A 1 99 ? -1.137 3.729 -2.739 1.00 98.69 99 ILE A O 1
ATOM 806 N N . GLU A 1 100 ? -2.657 2.807 -4.122 1.00 98.75 100 GLU A N 1
ATOM 807 C CA . GLU A 1 100 ? -3.825 2.957 -3.268 1.00 98.75 100 GLU A CA 1
ATOM 808 C C . GLU A 1 100 ? -4.310 1.577 -2.822 1.00 98.75 100 GLU A C 1
ATOM 810 O O . GLU A 1 100 ? -4.462 0.664 -3.636 1.00 98.75 100 GLU A O 1
ATOM 815 N N . ILE A 1 101 ? -4.550 1.425 -1.522 1.00 98.69 101 ILE A N 1
ATOM 816 C CA . ILE A 1 101 ? -5.051 0.184 -0.929 1.00 98.69 101 ILE A CA 1
ATOM 817 C C . ILE A 1 101 ? -6.297 0.518 -0.124 1.00 98.69 101 ILE A C 1
ATOM 819 O O . ILE A 1 101 ? -6.241 1.325 0.809 1.00 98.69 101 ILE A O 1
ATOM 823 N N . LEU A 1 102 ? -7.402 -0.138 -0.464 1.00 98.56 102 LEU A N 1
ATOM 824 C CA . LEU A 1 102 ? -8.572 -0.253 0.391 1.00 98.56 102 LEU A CA 1
ATOM 825 C C . LEU A 1 102 ? -8.568 -1.640 1.024 1.00 98.56 102 LEU A C 1
ATOM 827 O O . LEU A 1 102 ? -8.511 -2.657 0.330 1.00 98.56 102 LEU A O 1
ATOM 831 N N . PHE A 1 103 ? -8.641 -1.678 2.345 1.00 98.00 103 PHE A N 1
ATOM 832 C CA . PHE A 1 103 ? -8.730 -2.923 3.089 1.00 98.00 103 PHE A CA 1
AT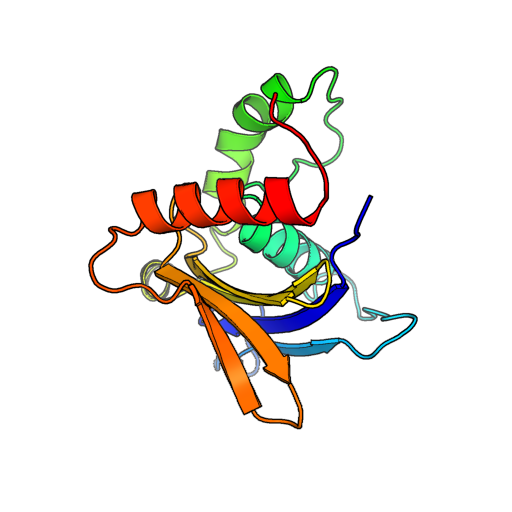OM 833 C C . PHE A 1 103 ? -9.615 -2.763 4.321 1.00 98.00 103 PHE A C 1
ATOM 835 O O . PHE A 1 103 ? -9.857 -1.652 4.791 1.00 98.00 103 PHE A O 1
ATOM 842 N N . LYS A 1 104 ? -10.082 -3.883 4.861 1.00 96.62 104 LYS A N 1
ATOM 843 C CA . LYS A 1 104 ? -10.940 -3.955 6.036 1.00 96.62 104 LYS A CA 1
ATOM 844 C C . LYS A 1 104 ? -10.240 -4.684 7.176 1.00 96.62 104 LYS A C 1
ATOM 846 O O . LYS A 1 104 ? -9.608 -5.718 6.974 1.00 96.62 104 LYS A O 1
ATOM 851 N N . VAL A 1 105 ? -10.376 -4.163 8.389 1.00 96.31 105 VAL A N 1
ATOM 852 C CA . VAL A 1 105 ? -9.940 -4.813 9.631 1.00 96.31 105 VAL A CA 1
ATOM 853 C C . VAL A 1 105 ? -10.899 -4.419 10.749 1.00 96.31 105 VAL A C 1
ATOM 855 O O . VAL A 1 105 ? -11.280 -3.257 10.859 1.00 96.31 105 VAL A O 1
ATOM 858 N N . ASN A 1 106 ? -11.343 -5.393 11.548 1.00 94.75 106 ASN A N 1
ATOM 859 C CA . ASN A 1 106 ? -12.256 -5.164 12.678 1.00 94.75 106 ASN A CA 1
ATOM 860 C C . ASN A 1 106 ? -13.517 -4.338 12.317 1.00 94.75 106 ASN A C 1
ATOM 862 O O . ASN A 1 106 ? -13.915 -3.422 13.031 1.00 94.75 106 ASN A O 1
ATOM 866 N N . GLY A 1 107 ? -14.110 -4.598 11.144 1.00 93.81 107 GLY A N 1
ATOM 867 C CA . GLY A 1 107 ? -15.294 -3.870 10.663 1.00 93.81 107 GLY A CA 1
ATOM 868 C C . GLY A 1 107 ? -15.036 -2.444 10.151 1.00 93.81 107 GLY A C 1
ATOM 869 O O . GLY A 1 107 ? -15.974 -1.795 9.691 1.00 93.81 107 GLY A O 1
ATOM 870 N N . LYS A 1 108 ? -13.787 -1.963 10.175 1.00 97.19 108 LYS A N 1
ATOM 871 C CA . LYS A 1 108 ? -13.385 -0.650 9.658 1.00 97.19 108 LYS A CA 1
ATOM 872 C C . LYS A 1 108 ? -12.638 -0.788 8.339 1.00 97.19 108 LYS A C 1
ATOM 874 O O . LYS A 1 108 ? -11.771 -1.645 8.193 1.00 97.19 108 LYS A O 1
ATOM 879 N N . TYR A 1 109 ? -12.954 0.092 7.405 1.00 97.94 109 TYR A N 1
ATOM 880 C CA . TYR A 1 109 ? -12.240 0.289 6.157 1.00 97.94 109 TYR A CA 1
ATOM 881 C C . TYR A 1 109 ? -11.107 1.286 6.354 1.00 97.94 109 TYR A C 1
ATOM 883 O O . TYR A 1 109 ? -11.301 2.355 6.934 1.00 97.94 109 TYR A O 1
ATOM 891 N N . PHE A 1 110 ? -9.948 0.941 5.815 1.00 98.50 110 PHE A N 1
ATOM 892 C CA . PHE A 1 110 ? -8.767 1.776 5.713 1.00 98.50 110 PHE A CA 1
ATOM 893 C C . PHE A 1 110 ? -8.488 2.003 4.236 1.00 98.50 110 PHE A C 1
ATOM 895 O O . PHE A 1 110 ? -8.271 1.050 3.490 1.00 98.50 110 PHE A O 1
ATOM 902 N N . ARG A 1 111 ? -8.485 3.268 3.825 1.00 98.56 111 ARG A N 1
ATOM 903 C CA . ARG A 1 111 ? -8.018 3.695 2.510 1.00 98.56 111 ARG A CA 1
ATOM 904 C C . ARG A 1 111 ? -6.701 4.426 2.698 1.00 98.56 111 ARG A C 1
ATOM 906 O O . ARG A 1 111 ? -6.666 5.437 3.400 1.00 98.56 111 ARG A O 1
ATOM 913 N N . ILE A 1 112 ? -5.639 3.921 2.087 1.00 98.62 112 ILE A N 1
ATOM 914 C CA . ILE A 1 112 ? -4.312 4.538 2.134 1.00 98.62 112 ILE A CA 1
ATOM 915 C C . ILE A 1 112 ? -3.775 4.781 0.731 1.00 98.62 112 ILE A C 1
ATOM 917 O O . ILE A 1 112 ? -4.044 3.989 -0.169 1.00 98.62 112 ILE A O 1
ATOM 921 N N . ILE A 1 113 ? -2.994 5.849 0.567 1.00 98.75 113 ILE A N 1
ATOM 922 C CA . ILE A 1 113 ? -2.195 6.095 -0.640 1.00 98.75 113 ILE A CA 1
ATOM 923 C C . ILE A 1 113 ? -0.743 6.320 -0.230 1.00 98.75 113 ILE A C 1
ATOM 925 O O . ILE A 1 113 ? -0.467 7.131 0.659 1.00 98.75 113 ILE A O 1
ATOM 929 N N . ARG A 1 114 ? 0.185 5.621 -0.889 1.00 98.62 114 ARG A N 1
ATOM 930 C CA . ARG A 1 114 ? 1.634 5.752 -0.683 1.00 98.62 114 ARG A CA 1
ATOM 931 C C . ARG A 1 114 ? 2.351 5.906 -2.023 1.00 98.62 114 ARG A C 1
ATOM 933 O O . ARG A 1 114 ? 2.142 5.090 -2.919 1.00 98.62 114 ARG A O 1
ATOM 940 N N . GLY A 1 115 ? 3.223 6.908 -2.144 1.00 98.38 115 GLY A N 1
ATOM 941 C CA . GLY A 1 115 ? 4.120 7.038 -3.294 1.00 98.38 115 GLY A CA 1
ATOM 942 C C . GLY A 1 115 ? 5.205 5.957 -3.284 1.00 98.38 115 GLY A C 1
ATOM 943 O O . GLY A 1 115 ? 5.757 5.640 -2.229 1.00 98.38 115 GLY A O 1
ATOM 944 N N . PHE A 1 116 ? 5.555 5.391 -4.443 1.00 97.75 116 PHE A N 1
ATOM 945 C CA . PHE A 1 116 ? 6.542 4.295 -4.521 1.00 97.75 116 PHE A CA 1
ATOM 946 C C . PHE A 1 116 ? 7.960 4.688 -4.083 1.00 97.75 116 PHE A C 1
ATOM 948 O O . PHE A 1 116 ? 8.762 3.823 -3.736 1.00 97.75 116 PHE A O 1
ATOM 955 N N . PHE A 1 117 ? 8.249 5.989 -4.038 1.00 96.62 117 PHE A N 1
ATOM 956 C CA . PHE A 1 117 ? 9.529 6.555 -3.604 1.00 96.62 117 PHE A CA 1
ATOM 957 C C . PHE A 1 117 ? 9.433 7.238 -2.224 1.00 96.62 117 PHE A C 1
ATOM 959 O O . PHE A 1 117 ? 10.341 7.943 -1.796 1.00 96.62 117 PHE A O 1
ATOM 966 N N . GLU A 1 118 ? 8.340 6.992 -1.492 1.00 95.81 118 GLU A N 1
ATOM 967 C CA . GLU A 1 118 ? 7.974 7.650 -0.234 1.00 95.81 118 GLU A CA 1
ATOM 968 C C . GLU A 1 118 ? 7.700 6.620 0.874 1.00 95.81 118 GLU A C 1
ATOM 970 O O . GLU A 1 118 ? 6.582 6.411 1.350 1.00 95.81 118 GLU A O 1
ATOM 975 N N . ARG A 1 119 ? 8.762 5.938 1.302 1.00 94.38 119 ARG A N 1
ATOM 976 C CA . ARG A 1 119 ? 8.677 4.802 2.230 1.00 94.38 119 ARG A CA 1
ATOM 977 C C . ARG A 1 119 ? 8.008 5.113 3.574 1.00 94.38 119 ARG A C 1
ATOM 979 O O . ARG A 1 119 ? 7.231 4.300 4.060 1.00 94.38 119 ARG A O 1
ATOM 986 N N . ASP A 1 120 ? 8.338 6.241 4.195 1.00 95.25 120 ASP A N 1
ATOM 987 C CA . ASP A 1 120 ? 7.994 6.507 5.602 1.00 95.25 120 ASP A CA 1
ATOM 988 C C . ASP A 1 120 ? 6.801 7.462 5.775 1.00 95.25 120 ASP A C 1
ATOM 990 O O . ASP A 1 120 ? 6.575 7.977 6.873 1.00 95.25 120 ASP A O 1
ATOM 994 N N . VAL A 1 121 ? 6.062 7.747 4.699 1.00 97.50 121 VAL A N 1
ATOM 995 C CA . VAL A 1 121 ? 4.957 8.716 4.690 1.00 97.50 121 VAL A CA 1
ATOM 996 C C . VAL A 1 121 ? 3.759 8.195 3.899 1.00 97.50 121 VAL A C 1
ATOM 998 O O . VAL A 1 121 ? 3.916 7.372 3.002 1.00 97.50 121 VAL A O 1
ATOM 1001 N N . LEU A 1 122 ? 2.561 8.674 4.228 1.00 98.44 122 LEU A N 1
ATOM 1002 C CA . LEU A 1 122 ? 1.351 8.422 3.447 1.00 98.44 122 LEU A CA 1
ATOM 1003 C C . LEU A 1 122 ? 0.877 9.721 2.804 1.00 98.44 122 LEU A C 1
ATOM 1005 O O . LEU A 1 122 ? 0.866 10.762 3.452 1.00 98.44 122 LEU A O 1
ATOM 1009 N N . ARG A 1 123 ? 0.435 9.641 1.550 1.00 97.94 123 ARG A N 1
ATOM 1010 C CA . ARG A 1 123 ? -0.232 10.745 0.845 1.00 97.94 123 ARG A CA 1
ATOM 1011 C C . ARG A 1 123 ? -1.688 10.889 1.273 1.00 97.94 123 ARG A C 1
ATOM 1013 O O . ARG A 1 123 ? -2.238 11.982 1.236 1.00 97.94 123 ARG A O 1
ATOM 1020 N N . LEU A 1 124 ? -2.310 9.782 1.679 1.00 98.31 124 LEU A N 1
ATOM 1021 C CA . LEU A 1 124 ? -3.690 9.748 2.149 1.00 98.31 124 LEU A CA 1
ATOM 1022 C C . LEU A 1 124 ? -3.877 8.655 3.202 1.00 98.31 124 LEU A C 1
ATOM 1024 O O . LEU A 1 124 ? -3.325 7.561 3.081 1.00 98.31 124 LEU A O 1
ATOM 1028 N N . LEU A 1 125 ? -4.704 8.965 4.198 1.00 98.56 125 LEU A N 1
ATOM 1029 C CA . LEU A 1 125 ? -5.298 8.019 5.132 1.00 98.56 125 LEU A CA 1
ATOM 1030 C C . LEU A 1 125 ? -6.756 8.426 5.376 1.00 98.56 125 LEU A C 1
ATOM 1032 O O . LEU A 1 125 ? -7.032 9.533 5.840 1.00 98.56 125 LEU A O 1
ATOM 1036 N N . GLU A 1 126 ? -7.681 7.509 5.119 1.00 98.12 126 GLU A N 1
ATOM 1037 C CA . GLU A 1 126 ? -9.070 7.599 5.566 1.00 98.12 126 GLU A CA 1
ATOM 1038 C C . GLU A 1 126 ? -9.445 6.311 6.301 1.00 98.12 126 GLU A C 1
ATOM 1040 O O . GLU A 1 126 ? -9.149 5.214 5.826 1.00 98.12 126 GLU A O 1
ATOM 1045 N N . VAL A 1 127 ? -10.136 6.441 7.434 1.00 98.31 127 VAL A N 1
ATOM 1046 C CA . VAL A 1 127 ? -10.669 5.305 8.196 1.00 98.31 127 VAL A CA 1
ATOM 1047 C C . VAL A 1 127 ? -12.149 5.518 8.441 1.00 98.31 127 VAL A C 1
ATOM 1049 O O . VAL A 1 127 ? -12.564 6.581 8.903 1.00 98.31 127 VAL A O 1
ATOM 1052 N N . TYR A 1 128 ? -12.965 4.521 8.125 1.00 98.06 128 TYR A N 1
ATOM 1053 C CA . TYR A 1 128 ? -14.415 4.620 8.244 1.00 98.06 128 TYR A CA 1
ATOM 1054 C C . TYR A 1 128 ? -15.064 3.255 8.466 1.00 98.06 128 TYR A C 1
ATOM 1056 O O . TYR A 1 128 ? -14.467 2.225 8.189 1.00 98.06 128 TYR A O 1
ATOM 1064 N N . SER A 1 129 ? -16.291 3.237 8.965 1.00 97.12 129 SER A N 1
ATOM 1065 C CA . SER A 1 129 ? -17.161 2.061 8.940 1.00 97.12 129 SER A CA 1
ATOM 1066 C C . SER A 1 129 ? -18.416 2.373 8.134 1.00 97.12 129 SER A C 1
ATOM 1068 O O . SER A 1 129 ? -18.649 3.516 7.734 1.00 97.12 129 SER A O 1
ATOM 1070 N N . THR A 1 130 ? -19.213 1.348 7.877 1.00 94.50 130 THR A N 1
ATOM 1071 C CA . THR A 1 130 ? -20.509 1.461 7.210 1.00 94.50 130 THR A CA 1
ATOM 1072 C C . THR A 1 130 ? -21.589 0.986 8.172 1.00 94.50 130 THR A C 1
ATOM 1074 O O . THR A 1 130 ? -21.470 -0.112 8.712 1.00 94.50 130 THR A O 1
ATOM 1077 N N . ASP A 1 131 ? -22.614 1.801 8.388 1.00 92.81 131 ASP A N 1
ATOM 1078 C CA . ASP A 1 131 ? -23.804 1.464 9.175 1.00 92.81 131 ASP A CA 1
ATOM 1079 C C . ASP A 1 131 ? -25.042 1.827 8.352 1.00 92.81 131 ASP A C 1
ATOM 1081 O O . ASP A 1 131 ? -25.197 2.988 7.970 1.00 92.81 131 ASP A O 1
ATOM 1085 N N . ASN A 1 132 ? -25.884 0.842 8.024 1.00 89.12 132 ASN A N 1
ATOM 1086 C CA . ASN A 1 132 ? -27.030 1.004 7.116 1.00 89.12 132 ASN A CA 1
ATOM 1087 C C . ASN A 1 132 ? -26.659 1.766 5.824 1.00 89.12 132 ASN A C 1
ATOM 1089 O O . ASN A 1 132 ? -27.272 2.781 5.491 1.00 89.12 132 ASN A O 1
ATOM 1093 N N . ASP A 1 133 ? -25.575 1.333 5.169 1.00 86.69 133 ASP A N 1
ATOM 1094 C CA . ASP A 1 133 ? -24.964 1.949 3.976 1.00 86.69 133 ASP A CA 1
ATOM 1095 C C . ASP A 1 133 ? -24.473 3.400 4.137 1.00 86.69 133 ASP A C 1
ATOM 1097 O O . ASP A 1 133 ? -23.950 4.005 3.198 1.00 86.69 133 ASP A O 1
ATOM 1101 N N . LYS A 1 134 ? -24.544 3.969 5.344 1.00 92.81 134 LYS A N 1
ATOM 1102 C CA . LYS A 1 134 ? -23.977 5.283 5.649 1.00 92.81 134 LYS A CA 1
ATOM 1103 C C . LYS A 1 134 ? -22.533 5.145 6.104 1.00 92.81 134 LYS A C 1
ATOM 1105 O O . LYS A 1 134 ? -22.201 4.375 7.006 1.00 92.81 134 LYS A O 1
ATOM 1110 N N . ARG A 1 135 ? -21.658 5.948 5.497 1.00 94.62 135 ARG A N 1
ATOM 1111 C CA . ARG A 1 135 ? -20.239 6.028 5.855 1.00 94.62 135 ARG A CA 1
ATOM 1112 C C . ARG A 1 135 ? -20.061 6.812 7.158 1.00 94.62 135 ARG A C 1
ATOM 1114 O O . ARG A 1 135 ? -20.290 8.018 7.190 1.00 94.62 135 ARG A O 1
ATOM 1121 N N . ILE A 1 136 ? -19.581 6.142 8.204 1.00 96.38 136 ILE A N 1
ATOM 1122 C CA . ILE A 1 136 ? -19.198 6.751 9.483 1.00 96.38 136 ILE A CA 1
ATOM 1123 C C . ILE A 1 136 ? -17.685 6.960 9.482 1.00 96.38 136 ILE A C 1
ATOM 1125 O O . ILE A 1 136 ? -16.915 6.001 9.498 1.00 96.38 136 ILE A O 1
ATOM 1129 N N . SER A 1 137 ? -17.245 8.217 9.448 1.00 96.12 137 SER A N 1
ATOM 1130 C CA . SER A 1 137 ? -15.821 8.567 9.459 1.00 96.12 137 SER A CA 1
ATOM 1131 C C . SER A 1 137 ? -15.220 8.407 10.858 1.00 96.12 137 SER A C 1
ATOM 1133 O O . SER A 1 137 ? -15.647 9.084 11.787 1.00 96.12 137 SER A O 1
ATOM 1135 N N . HIS A 1 138 ? -14.178 7.584 10.983 1.00 95.56 138 HIS A N 1
ATOM 1136 C CA . HIS A 1 138 ? -13.361 7.451 12.202 1.00 95.56 138 HIS A CA 1
ATOM 1137 C C . HIS A 1 138 ? -12.084 8.286 12.128 1.00 95.56 138 HIS A C 1
ATOM 1139 O O . HIS A 1 138 ? -11.608 8.792 13.139 1.00 95.56 138 HIS A O 1
ATOM 1145 N N . PHE A 1 139 ? -11.535 8.451 10.925 1.00 96.75 139 PHE A N 1
ATOM 1146 C CA . PHE A 1 139 ? -10.398 9.319 10.663 1.00 96.75 139 PHE A CA 1
ATOM 1147 C C . PHE A 1 139 ? -10.488 9.877 9.246 1.00 96.75 139 PHE A C 1
ATOM 1149 O O . PHE A 1 139 ? -10.669 9.135 8.278 1.00 96.75 139 PHE A O 1
ATOM 1156 N N . LYS A 1 140 ? -10.301 11.187 9.129 1.00 90.69 140 LYS A N 1
ATOM 1157 C CA . LYS A 1 140 ? -10.070 11.871 7.863 1.00 90.69 140 LYS A CA 1
ATOM 1158 C C . LYS A 1 140 ? -9.094 12.998 8.133 1.00 90.69 140 LYS A C 1
ATOM 1160 O O . LYS A 1 140 ? -9.302 13.748 9.089 1.00 90.69 140 LYS A O 1
ATOM 1165 N N . SER A 1 141 ? -8.057 13.094 7.308 1.00 89.38 141 SER A N 1
ATOM 1166 C CA . SER A 1 141 ? -7.060 14.143 7.476 1.00 89.38 141 SER A CA 1
ATOM 1167 C C . SER A 1 141 ? -7.699 15.530 7.406 1.00 89.38 141 SER A C 1
ATOM 1169 O O . SER A 1 141 ? -8.570 15.780 6.569 1.00 89.38 141 SER A O 1
ATOM 1171 N N . LYS A 1 142 ? -7.270 16.417 8.302 1.00 88.94 142 LYS A N 1
ATOM 1172 C CA . LYS A 1 142 ? -7.643 17.835 8.333 1.00 88.94 142 LYS A CA 1
ATOM 1173 C C . LYS A 1 142 ? -6.446 18.730 8.032 1.00 88.94 142 LYS A C 1
ATOM 1175 O O . LYS A 1 142 ? -6.588 19.698 7.293 1.00 88.94 142 LYS A O 1
ATOM 1180 N N . SER A 1 143 ? -5.290 18.412 8.609 1.00 92.75 143 SER A N 1
ATOM 1181 C CA . SER A 1 143 ? -4.062 19.211 8.484 1.00 92.75 143 SER A CA 1
ATOM 1182 C C . SER A 1 143 ? -2.788 18.415 8.784 1.00 92.75 143 SER A C 1
ATOM 1184 O O . SER A 1 143 ? -1.720 19.004 8.925 1.00 92.75 143 SER A O 1
ATOM 1186 N N . GLU A 1 144 ? -2.895 17.098 8.952 1.00 96.12 144 GLU A N 1
ATOM 1187 C CA . GLU A 1 144 ? -1.764 16.225 9.240 1.00 96.12 144 GLU A CA 1
ATOM 1188 C C . GLU A 1 144 ? -0.801 16.195 8.050 1.00 96.12 144 GLU A C 1
ATOM 1190 O O . GLU A 1 144 ? -1.195 16.012 6.898 1.00 96.12 144 GLU A O 1
ATOM 1195 N N . SER A 1 145 ? 0.488 16.321 8.342 1.00 97.50 145 SER A N 1
ATOM 1196 C CA . SER A 1 145 ? 1.555 16.096 7.376 1.00 97.50 145 SER A CA 1
ATOM 1197 C C . SER A 1 145 ? 1.608 14.624 6.929 1.00 97.50 145 SER A C 1
ATOM 1199 O O . SER A 1 145 ? 1.191 13.725 7.668 1.00 97.50 145 SER A O 1
ATOM 1201 N N . PRO A 1 146 ? 2.223 14.317 5.772 1.00 97.88 146 PRO A N 1
ATOM 1202 C CA . PRO A 1 146 ? 2.371 12.937 5.296 1.00 97.88 146 PRO A CA 1
ATOM 1203 C C . PRO A 1 146 ? 3.033 11.973 6.299 1.00 97.88 146 PRO A C 1
ATOM 1205 O O . PRO A 1 146 ? 2.707 10.782 6.360 1.00 97.88 146 PRO A O 1
ATOM 1208 N N . LYS A 1 147 ? 3.961 12.482 7.120 1.00 97.88 147 LYS A N 1
ATOM 1209 C CA . LYS A 1 147 ? 4.612 11.717 8.195 1.00 97.88 147 LYS A CA 1
ATOM 1210 C C . LYS A 1 147 ? 3.631 11.404 9.325 1.00 97.88 147 LYS A C 1
ATOM 1212 O O . LYS A 1 147 ? 3.580 10.271 9.801 1.00 97.88 147 LYS A O 1
ATOM 1217 N N . GLU A 1 148 ? 2.839 12.389 9.736 1.00 97.88 148 GLU A N 1
ATOM 1218 C CA . GLU A 1 148 ? 1.816 12.220 10.769 1.00 97.88 148 GLU A CA 1
ATOM 1219 C C . GLU A 1 148 ? 0.720 11.256 10.315 1.00 97.88 148 GLU A C 1
ATOM 1221 O O . GLU A 1 148 ? 0.325 10.398 11.101 1.00 97.88 148 GLU A O 1
ATOM 1226 N N . LEU A 1 149 ? 0.308 11.301 9.042 1.00 98.19 149 LEU A N 1
ATOM 1227 C CA . LEU A 1 149 ? -0.621 10.322 8.468 1.00 98.19 149 LEU A CA 1
ATOM 1228 C C . LEU A 1 149 ? -0.097 8.892 8.599 1.00 98.19 149 LEU A C 1
ATOM 1230 O O . LEU A 1 149 ? -0.828 8.006 9.037 1.00 98.19 149 LEU A O 1
ATOM 1234 N N . ASN A 1 150 ? 1.179 8.659 8.282 1.00 97.94 150 ASN A N 1
ATOM 1235 C CA . ASN A 1 150 ? 1.787 7.339 8.442 1.00 97.94 150 ASN A CA 1
ATOM 1236 C C . ASN A 1 150 ? 1.823 6.890 9.915 1.00 97.94 150 ASN A C 1
ATOM 1238 O O . ASN A 1 150 ? 1.524 5.734 10.214 1.00 97.94 150 ASN A O 1
ATOM 1242 N N . ASN A 1 151 ? 2.126 7.798 10.845 1.00 97.00 151 ASN A N 1
ATOM 1243 C CA . ASN A 1 151 ? 2.118 7.493 12.278 1.00 97.00 151 ASN A CA 1
ATOM 1244 C C . ASN A 1 151 ? 0.701 7.160 12.785 1.00 97.00 151 ASN A C 1
ATOM 1246 O O . ASN A 1 151 ? 0.525 6.206 13.546 1.00 97.00 151 ASN A O 1
ATOM 1250 N N . GLN A 1 152 ? -0.318 7.907 12.343 1.00 97.19 152 GLN A N 1
ATOM 1251 C CA . GLN A 1 152 ? -1.718 7.626 12.681 1.00 97.19 152 GLN A CA 1
ATOM 1252 C C . GLN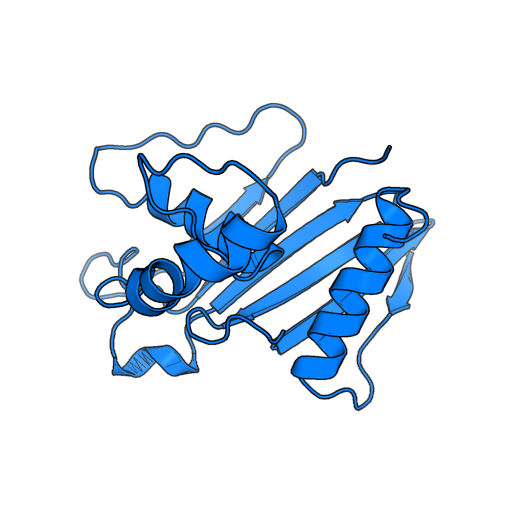 A 1 152 ? -2.174 6.292 12.098 1.00 97.19 152 GLN A C 1
ATOM 1254 O O . GLN A 1 152 ? -2.802 5.506 12.802 1.00 97.19 152 GLN A O 1
ATOM 1259 N N . PHE A 1 153 ? -1.807 5.999 10.850 1.00 97.56 153 PHE A N 1
ATOM 1260 C CA . PHE A 1 153 ? -2.078 4.713 10.219 1.00 97.56 153 PHE A CA 1
ATOM 1261 C C . PHE A 1 153 ? -1.532 3.551 11.053 1.00 97.56 153 PHE A C 1
ATOM 1263 O O . PHE A 1 153 ? -2.293 2.656 11.414 1.00 97.56 153 PHE A O 1
ATOM 1270 N N . GLN A 1 154 ? -0.248 3.593 11.424 1.00 95.44 154 GLN A N 1
ATOM 1271 C CA . GLN A 1 154 ? 0.374 2.542 12.233 1.00 95.44 154 GLN A CA 1
ATOM 1272 C C . GLN A 1 154 ? -0.319 2.389 13.592 1.00 95.44 154 GLN A C 1
ATOM 1274 O O . GLN A 1 154 ? -0.624 1.268 14.005 1.00 95.44 154 GLN A O 1
ATOM 1279 N N . LYS A 1 155 ? -0.624 3.503 14.270 1.00 95.56 155 LYS A N 1
ATOM 1280 C CA . LYS A 1 155 ? -1.312 3.503 15.568 1.00 95.56 155 LYS A CA 1
ATOM 1281 C C . LYS A 1 155 ? -2.714 2.894 15.479 1.00 95.56 155 LYS A C 1
ATOM 1283 O O . LYS A 1 155 ? -3.049 2.020 16.277 1.00 95.56 155 LYS A O 1
ATOM 1288 N N . LEU A 1 156 ? -3.522 3.350 14.521 1.00 95.88 156 LEU A N 1
ATOM 1289 C CA . LEU A 1 156 ? -4.894 2.882 14.321 1.00 95.88 156 LEU A CA 1
ATOM 1290 C C . LEU A 1 156 ? -4.907 1.407 13.919 1.00 95.88 156 LEU A C 1
ATOM 1292 O O . LEU A 1 156 ? -5.593 0.613 14.552 1.00 95.88 156 LEU A O 1
ATOM 1296 N N . LEU A 1 157 ? -4.093 1.015 12.937 1.00 95.50 157 LEU A N 1
ATOM 1297 C CA . LEU A 1 157 ? -4.029 -0.367 12.467 1.00 95.50 157 LEU A CA 1
ATOM 1298 C C . LEU A 1 157 ? -3.600 -1.336 13.579 1.00 95.50 157 LEU A C 1
ATOM 1300 O O . LEU A 1 157 ? -4.220 -2.383 13.749 1.00 95.50 157 LEU A O 1
ATOM 1304 N N . THR A 1 158 ? -2.588 -0.970 14.372 1.00 93.25 158 THR A N 1
ATOM 1305 C CA . THR A 1 158 ? -2.124 -1.777 15.517 1.00 93.25 158 THR A CA 1
ATOM 1306 C C . THR A 1 158 ? -3.259 -2.020 16.516 1.00 93.25 158 THR A C 1
ATOM 1308 O O . THR A 1 158 ? -3.471 -3.154 16.949 1.00 93.25 158 THR A O 1
ATOM 1311 N N . SER A 1 159 ? -4.036 -0.973 16.820 1.00 92.69 159 SER A N 1
ATOM 1312 C CA . SER A 1 159 ? -5.209 -1.069 17.691 1.00 92.69 159 SER A CA 1
ATOM 1313 C C . SER A 1 159 ? -6.280 -1.999 17.115 1.00 92.69 159 SER A C 1
ATOM 1315 O O . SER A 1 159 ? -6.809 -2.836 17.840 1.00 92.69 159 SER A O 1
ATOM 1317 N N . GLU A 1 160 ? -6.594 -1.890 15.820 1.00 94.19 160 GLU A N 1
ATOM 1318 C CA . GLU A 1 160 ? -7.661 -2.691 15.200 1.00 94.19 160 GLU A CA 1
ATOM 1319 C C . GLU A 1 160 ? -7.292 -4.168 15.016 1.00 94.19 160 GLU A C 1
ATOM 1321 O O . GLU A 1 160 ? -8.161 -5.036 15.113 1.00 94.19 160 GLU A O 1
ATOM 1326 N N . ILE A 1 161 ? -6.014 -4.485 14.792 1.00 93.12 161 ILE A N 1
ATOM 1327 C CA . ILE A 1 161 ? -5.527 -5.875 14.734 1.00 93.12 161 ILE A CA 1
ATOM 1328 C C . ILE A 1 161 ? -5.599 -6.546 16.122 1.00 93.12 161 ILE A C 1
ATOM 1330 O O . ILE A 1 161 ? -5.724 -7.775 16.217 1.00 93.12 161 ILE A O 1
ATOM 1334 N N . GLY A 1 162 ? -5.607 -5.743 17.191 1.00 86.88 162 GLY A N 1
ATOM 1335 C CA . GLY A 1 162 ? -5.712 -6.193 18.578 1.00 86.88 162 GLY A CA 1
ATOM 1336 C C . GLY A 1 162 ? -4.369 -6.293 19.303 1.00 86.88 162 GLY A C 1
ATOM 1337 O O . GLY A 1 162 ? -4.258 -7.063 20.253 1.00 86.88 162 GLY A O 1
ATOM 1338 N N . PHE A 1 163 ? -3.351 -5.544 18.868 1.00 79.19 163 PHE A N 1
ATOM 1339 C CA . PHE A 1 163 ? -2.085 -5.426 19.592 1.00 79.19 163 PHE A CA 1
ATOM 1340 C C . PHE A 1 163 ? -2.140 -4.248 20.576 1.00 79.19 163 PHE A C 1
ATOM 1342 O O . PHE A 1 163 ? -2.288 -3.090 20.188 1.00 79.19 163 PHE A O 1
ATOM 1349 N N . THR A 1 164 ? -1.980 -4.522 21.870 1.00 58.56 164 THR A N 1
ATOM 1350 C CA . THR A 1 164 ? -1.912 -3.512 22.939 1.00 58.56 164 THR A CA 1
ATOM 1351 C C . THR A 1 164 ? -0.475 -3.024 23.146 1.00 58.56 164 THR A C 1
ATOM 1353 O O . THR A 1 164 ? 0.109 -3.294 24.185 1.00 58.56 164 THR A O 1
ATOM 1356 N N . LYS A 1 165 ? 0.071 -2.287 22.164 1.00 52.38 165 LYS A N 1
ATOM 1357 C CA . LYS A 1 165 ? 1.443 -1.720 22.136 1.00 52.38 165 LYS A CA 1
ATOM 1358 C C . LYS A 1 165 ? 2.594 -2.750 22.211 1.00 52.38 165 LYS A C 1
ATOM 1360 O O . LYS A 1 165 ? 2.468 -3.818 22.797 1.00 52.38 165 LYS A O 1
ATOM 1365 N N . PHE A 1 166 ? 3.713 -2.394 21.578 1.00 42.94 166 PHE A N 1
ATOM 1366 C CA . PHE A 1 166 ? 5.038 -2.955 21.860 1.00 42.94 166 PHE A CA 1
ATOM 1367 C C . PHE A 1 166 ? 5.705 -2.129 22.960 1.00 42.94 166 PHE A C 1
ATOM 1369 O O . PHE A 1 166 ? 5.431 -0.903 22.996 1.00 42.94 166 PHE A O 1
#